Protein AF-A0A4Q3BUY7-F1 (afdb_monomer_lite)

pLDDT: mean 92.3, std 7.48, range [53.28, 98.56]

Structure (mmCIF, N/CA/C/O backbone):
data_AF-A0A4Q3BUY7-F1
#
_entry.id   AF-A0A4Q3BUY7-F1
#
loop_
_atom_site.group_PDB
_atom_site.id
_atom_site.type_symbol
_atom_site.label_atom_id
_atom_site.label_alt_id
_atom_site.label_comp_id
_atom_site.label_asym_id
_atom_site.label_entity_id
_atom_site.label_seq_id
_atom_site.pdbx_PDB_ins_code
_atom_site.Cartn_x
_atom_site.Cartn_y
_atom_site.Cartn_z
_atom_site.occupancy
_atom_site.B_iso_or_equiv
_atom_site.auth_seq_id
_atom_site.auth_comp_id
_atom_site.auth_asym_id
_atom_site.auth_atom_id
_atom_site.pdbx_PDB_model_num
ATOM 1 N N . SER A 1 1 ? 19.516 8.555 3.780 1.00 77.81 1 SER A N 1
ATOM 2 C CA . SER A 1 1 ? 18.186 9.189 3.891 1.00 77.81 1 SER A CA 1
ATOM 3 C C . SER A 1 1 ? 17.549 9.183 2.514 1.00 77.81 1 SER A C 1
ATOM 5 O O . SER A 1 1 ? 18.265 9.469 1.565 1.00 77.81 1 SER A O 1
ATOM 7 N N . VAL A 1 2 ? 16.271 8.815 2.391 1.00 85.50 2 VAL A N 1
ATOM 8 C CA . VAL A 1 2 ? 15.528 8.729 1.110 1.00 85.50 2 VAL A CA 1
ATOM 9 C C . VAL A 1 2 ? 14.647 9.959 0.847 1.00 85.50 2 VAL A C 1
ATOM 11 O O . VAL A 1 2 ? 13.811 9.946 -0.043 1.00 85.50 2 VAL A O 1
ATOM 14 N N . ASN A 1 3 ? 14.845 11.042 1.608 1.00 88.88 3 ASN A N 1
ATOM 15 C CA . ASN A 1 3 ? 14.021 12.261 1.580 1.00 88.88 3 ASN A CA 1
ATOM 16 C C . ASN A 1 3 ? 14.138 13.101 0.284 1.00 88.88 3 ASN A C 1
ATOM 18 O O . ASN A 1 3 ? 13.705 14.244 0.248 1.00 88.88 3 ASN A O 1
ATOM 22 N N . TYR A 1 4 ? 14.791 12.575 -0.752 1.00 89.81 4 TYR A N 1
ATOM 23 C CA . TYR A 1 4 ? 14.883 13.192 -2.078 1.00 89.81 4 TYR A CA 1
ATOM 24 C C . TYR A 1 4 ? 13.929 12.549 -3.094 1.00 89.81 4 TYR A C 1
ATOM 26 O O . TYR A 1 4 ? 13.877 13.015 -4.224 1.00 89.81 4 TYR A O 1
ATOM 34 N N . ILE A 1 5 ? 13.218 11.483 -2.704 1.00 92.25 5 ILE A N 1
ATOM 35 C CA . ILE A 1 5 ? 12.307 10.725 -3.564 1.00 92.25 5 ILE A CA 1
ATOM 36 C C . ILE A 1 5 ? 10.891 11.273 -3.386 1.00 92.25 5 ILE A C 1
ATOM 38 O O . ILE A 1 5 ? 10.318 11.172 -2.301 1.00 92.25 5 ILE A O 1
ATOM 42 N N . ASN A 1 6 ? 10.328 11.830 -4.451 1.00 92.38 6 ASN A N 1
ATOM 43 C CA . ASN A 1 6 ? 9.003 12.449 -4.480 1.00 92.38 6 ASN A CA 1
ATOM 44 C C . ASN A 1 6 ? 7.980 11.620 -5.265 1.00 92.38 6 ASN A C 1
ATOM 46 O O . ASN A 1 6 ? 6.777 11.773 -5.057 1.00 92.38 6 ASN A O 1
ATOM 50 N N . ASP A 1 7 ? 8.440 10.746 -6.163 1.00 90.38 7 ASP A N 1
ATOM 51 C CA . ASP A 1 7 ? 7.578 9.929 -7.016 1.00 90.38 7 ASP A CA 1
ATOM 52 C C . ASP A 1 7 ? 8.126 8.505 -7.192 1.00 90.38 7 ASP A C 1
ATOM 54 O O . ASP A 1 7 ? 9.323 8.249 -7.054 1.00 90.38 7 ASP A O 1
ATOM 58 N N . LEU A 1 8 ? 7.242 7.562 -7.534 1.00 88.56 8 LEU A N 1
ATOM 59 C CA . LEU A 1 8 ? 7.619 6.170 -7.787 1.00 88.56 8 LEU A CA 1
ATOM 60 C C . LEU A 1 8 ? 8.636 6.030 -8.926 1.00 88.56 8 LEU A C 1
ATOM 62 O O . LEU A 1 8 ? 9.449 5.111 -8.8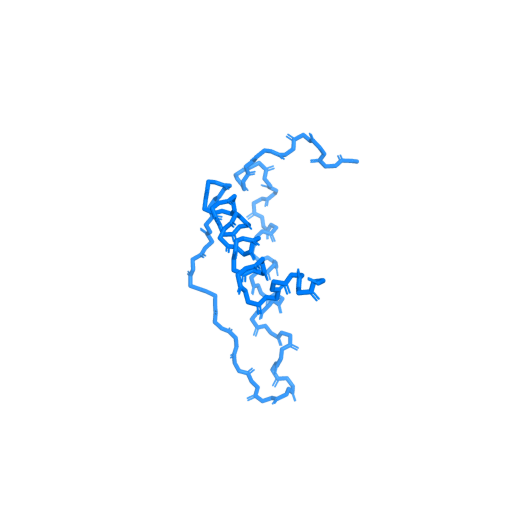95 1.00 88.56 8 LEU A O 1
ATOM 66 N N . ASN A 1 9 ? 8.614 6.929 -9.912 1.00 88.75 9 ASN A N 1
ATOM 67 C CA . ASN A 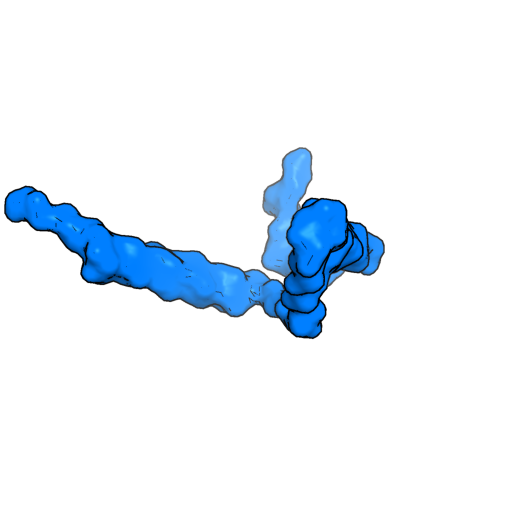1 9 ? 9.550 6.897 -11.038 1.00 88.75 9 ASN A CA 1
ATOM 68 C C . ASN A 1 9 ? 10.991 7.270 -10.650 1.00 88.75 9 ASN A C 1
ATOM 70 O O . ASN A 1 9 ? 11.911 7.026 -11.425 1.00 88.75 9 ASN A O 1
ATOM 74 N N . GLU A 1 10 ? 11.198 7.847 -9.463 1.00 92.62 10 GLU A N 1
ATOM 75 C CA . GLU A 1 10 ? 12.526 8.169 -8.926 1.00 92.62 10 GLU A CA 1
ATOM 76 C C . GLU A 1 10 ? 13.143 6.984 -8.157 1.00 92.62 10 GLU A C 1
ATOM 78 O O . GLU A 1 10 ? 14.301 7.038 -7.736 1.00 92.62 10 GLU A O 1
ATOM 83 N N . LEU A 1 11 ? 12.386 5.894 -7.980 1.00 90.00 11 LEU A N 1
ATOM 84 C CA . LEU A 1 11 ? 12.887 4.657 -7.393 1.00 90.00 11 LEU A CA 1
ATOM 85 C C . LEU A 1 11 ? 13.753 3.883 -8.398 1.00 90.00 11 LEU A C 1
ATOM 87 O O . LEU A 1 11 ? 13.536 3.961 -9.610 1.00 90.00 11 LEU A O 1
ATOM 91 N N . PRO A 1 12 ? 14.698 3.054 -7.917 1.00 91.69 12 PRO A N 1
ATOM 92 C CA . PRO A 1 12 ? 15.421 2.137 -8.784 1.00 91.69 12 PRO A CA 1
ATOM 93 C C . PRO A 1 12 ? 14.452 1.258 -9.597 1.00 91.69 12 PRO A C 1
ATOM 95 O O . PRO A 1 12 ? 13.463 0.764 -9.048 1.00 91.69 12 PRO A O 1
ATOM 98 N N . PRO A 1 13 ? 14.747 0.978 -10.879 1.00 83.75 13 PRO A N 1
ATOM 99 C CA . PRO A 1 13 ? 13.795 0.378 -11.822 1.00 83.75 13 PRO A CA 1
ATOM 100 C C . PRO A 1 13 ? 13.277 -1.010 -11.411 1.00 83.75 13 PRO A C 1
ATOM 102 O O . PRO A 1 13 ? 12.210 -1.436 -11.850 1.00 83.75 13 PRO A O 1
ATOM 105 N N . HIS A 1 14 ? 14.018 -1.737 -10.573 1.00 92.38 14 HIS A N 1
ATOM 106 C CA . HIS A 1 14 ? 13.640 -3.071 -10.098 1.00 92.38 14 HIS A CA 1
ATOM 107 C C . HIS A 1 14 ? 12.980 -3.072 -8.718 1.00 92.38 14 HIS A C 1
ATOM 109 O O . HIS A 1 14 ? 12.363 -4.066 -8.342 1.00 92.38 14 HIS A O 1
ATOM 115 N N . PHE A 1 15 ? 13.028 -1.952 -7.997 1.00 92.06 15 PHE A N 1
ATOM 116 C CA . PHE A 1 15 ? 12.587 -1.879 -6.609 1.00 92.06 15 PHE A CA 1
ATOM 117 C C . PHE A 1 15 ? 11.101 -2.225 -6.454 1.00 92.06 15 PHE A C 1
ATOM 119 O O . PHE A 1 15 ? 10.723 -3.071 -5.646 1.00 92.06 15 PHE A O 1
ATOM 126 N N . MET A 1 16 ? 10.244 -1.652 -7.305 1.00 91.25 16 MET A N 1
ATOM 127 C CA . MET A 1 16 ? 8.810 -1.956 -7.269 1.00 91.25 16 MET A CA 1
ATOM 128 C C . MET A 1 16 ? 8.499 -3.402 -7.666 1.00 91.25 16 MET A C 1
ATOM 130 O O . MET A 1 16 ? 7.547 -3.985 -7.150 1.00 91.25 16 MET A O 1
ATOM 134 N N . LYS A 1 17 ? 9.318 -4.015 -8.528 1.00 92.31 17 LYS A N 1
ATOM 135 C CA . LYS A 1 17 ? 9.168 -5.429 -8.896 1.00 92.31 17 LYS A CA 1
ATOM 136 C C . LYS A 1 17 ? 9.452 -6.341 -7.701 1.00 92.31 17 LYS A C 1
ATOM 138 O O . LYS A 1 17 ? 8.728 -7.314 -7.503 1.00 92.31 17 LYS A O 1
ATOM 143 N N . GLU A 1 18 ? 10.465 -6.017 -6.901 1.00 94.56 18 GLU A N 1
ATOM 144 C CA . GLU A 1 18 ? 10.792 -6.752 -5.674 1.00 94.56 18 GLU A CA 1
ATOM 145 C C . GLU A 1 18 ? 9.676 -6.633 -4.629 1.00 94.56 18 GLU A C 1
ATOM 147 O O . GLU A 1 18 ? 9.242 -7.650 -4.089 1.00 94.56 18 GLU A O 1
ATOM 152 N N . ILE A 1 19 ? 9.135 -5.427 -4.415 1.00 93.88 19 ILE A N 1
ATOM 153 C CA . ILE A 1 19 ? 7.996 -5.206 -3.508 1.00 93.88 19 ILE A CA 1
ATOM 154 C C . ILE A 1 19 ? 6.772 -6.020 -3.944 1.00 93.88 19 ILE A C 1
ATOM 156 O O . ILE A 1 19 ? 6.183 -6.736 -3.132 1.00 93.88 19 ILE A O 1
ATOM 160 N N . VAL A 1 20 ? 6.401 -5.952 -5.228 1.00 93.81 20 VAL A N 1
ATOM 161 C CA . VAL A 1 20 ? 5.265 -6.715 -5.770 1.00 93.81 20 VAL A CA 1
ATOM 162 C C . VAL A 1 20 ? 5.483 -8.217 -5.588 1.00 93.81 20 VAL A C 1
ATOM 164 O O . VAL A 1 20 ? 4.568 -8.926 -5.166 1.00 93.81 20 VAL A O 1
ATOM 167 N N . ARG A 1 21 ? 6.697 -8.713 -5.854 1.00 95.12 21 ARG A N 1
ATOM 168 C CA . ARG A 1 21 ? 7.024 -10.133 -5.690 1.00 95.12 21 ARG A CA 1
ATOM 169 C C . ARG A 1 21 ? 6.904 -10.577 -4.236 1.00 95.12 21 ARG A C 1
ATOM 171 O O . ARG A 1 21 ? 6.263 -11.588 -3.971 1.00 95.12 21 ARG A O 1
ATOM 178 N N . PHE A 1 22 ? 7.468 -9.810 -3.307 1.00 95.75 22 PHE A N 1
ATOM 179 C CA . PHE A 1 22 ? 7.403 -10.108 -1.879 1.00 95.75 22 PHE A CA 1
ATOM 180 C C . PHE A 1 22 ? 5.953 -10.228 -1.395 1.00 95.75 22 PHE A C 1
ATOM 182 O O . PHE A 1 22 ? 5.577 -11.238 -0.802 1.00 95.75 22 PHE A O 1
ATOM 189 N N . PHE A 1 23 ? 5.115 -9.234 -1.699 1.00 96.06 23 PHE A N 1
ATOM 190 C CA . PHE A 1 23 ? 3.724 -9.223 -1.244 1.00 96.06 23 PHE A CA 1
ATOM 191 C C . PHE A 1 23 ? 2.825 -10.233 -1.963 1.00 96.06 23 PHE A C 1
ATOM 193 O O . PHE A 1 23 ? 1.801 -10.615 -1.406 1.00 96.06 23 PHE A O 1
ATOM 200 N N . SER A 1 24 ? 3.198 -10.697 -3.154 1.00 94.69 24 SER A N 1
ATOM 201 C CA . SER A 1 24 ? 2.493 -11.810 -3.804 1.00 94.69 24 SER A CA 1
ATOM 202 C C . SER A 1 24 ? 2.794 -13.141 -3.104 1.00 94.69 24 SER A C 1
ATOM 204 O O . SER A 1 24 ? 1.908 -13.978 -2.943 1.00 94.69 24 SER A O 1
ATOM 206 N N . ASP A 1 25 ? 4.032 -13.318 -2.634 1.00 96.69 25 ASP A N 1
ATOM 207 C CA . ASP A 1 25 ? 4.517 -14.602 -2.130 1.00 96.69 25 ASP A CA 1
ATOM 208 C C . ASP A 1 25 ? 4.361 -14.788 -0.608 1.00 96.69 25 ASP A C 1
ATOM 210 O O . ASP A 1 25 ? 4.28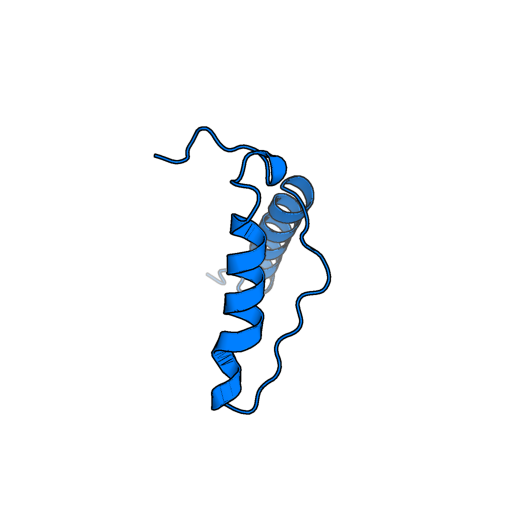5 -15.926 -0.140 1.00 96.69 25 ASP A O 1
ATOM 214 N N . TYR A 1 26 ? 4.310 -13.709 0.188 1.00 96.50 26 TYR A N 1
ATOM 215 C CA . TYR A 1 26 ? 4.495 -13.799 1.652 1.00 96.50 26 TYR A CA 1
ATOM 216 C C . TYR A 1 26 ? 3.467 -14.663 2.402 1.00 96.50 26 TYR A C 1
ATOM 218 O O . TYR A 1 26 ? 3.732 -15.062 3.533 1.00 96.50 26 TYR A O 1
ATOM 226 N N . LYS A 1 27 ? 2.317 -14.978 1.790 1.00 96.06 27 LYS A N 1
ATOM 227 C CA . LYS A 1 27 ? 1.263 -15.824 2.381 1.00 96.06 27 LYS A CA 1
ATOM 228 C C . LYS A 1 27 ? 1.054 -17.168 1.683 1.00 96.06 27 LYS A C 1
ATOM 230 O O . LYS A 1 27 ? 0.112 -17.883 2.024 1.00 96.06 27 LYS A O 1
ATOM 235 N N . ILE A 1 28 ? 1.934 -17.555 0.757 1.00 96.69 28 ILE A N 1
ATOM 236 C CA . ILE A 1 28 ? 1.801 -18.826 0.027 1.00 96.69 28 ILE A CA 1
ATOM 237 C C . ILE A 1 28 ? 1.779 -20.024 0.989 1.00 96.69 28 ILE A C 1
ATOM 239 O O . ILE A 1 28 ? 0.964 -20.929 0.824 1.00 96.69 28 ILE A O 1
ATOM 243 N N . LEU A 1 29 ? 2.615 -20.015 2.034 1.00 96.38 29 LEU A N 1
ATOM 244 C CA . LEU A 1 29 ? 2.666 -21.102 3.023 1.00 96.38 29 LEU A CA 1
ATOM 245 C C . LEU A 1 29 ? 1.425 -21.164 3.930 1.00 96.38 29 LEU A C 1
ATOM 247 O O . LEU A 1 29 ? 1.174 -22.192 4.549 1.00 96.38 29 LEU A O 1
ATOM 251 N N . GLU A 1 30 ? 0.625 -20.097 3.978 1.00 97.25 30 GLU A N 1
ATOM 252 C CA . GLU A 1 30 ? -0.685 -20.089 4.641 1.00 97.25 30 GLU A CA 1
ATOM 253 C C . GLU A 1 30 ? -1.806 -20.617 3.724 1.00 97.25 30 GLU A C 1
ATOM 255 O O . GLU A 1 30 ? -2.976 -20.583 4.106 1.00 97.25 30 GLU A O 1
ATOM 260 N N . GLY A 1 31 ? -1.484 -21.044 2.495 1.00 95.75 31 GLY A N 1
ATOM 261 C CA . GLY A 1 31 ? -2.468 -21.431 1.483 1.00 95.75 31 GLY A CA 1
ATOM 262 C C . GLY A 1 31 ? -3.286 -20.254 0.940 1.00 95.75 31 GLY A C 1
ATOM 263 O O . GLY A 1 31 ? -4.368 -20.463 0.394 1.00 95.75 31 GLY A O 1
ATOM 264 N N . LYS A 1 32 ? -2.805 -19.013 1.105 1.00 96.12 32 LYS A N 1
ATOM 265 C CA . LYS A 1 32 ? -3.488 -17.797 0.642 1.00 96.12 32 LYS A CA 1
ATOM 266 C C . LYS A 1 32 ? -2.794 -17.232 -0.590 1.00 96.12 32 LYS A C 1
ATOM 268 O O . LYS A 1 32 ? -1.569 -17.197 -0.666 1.00 96.12 32 LYS A O 1
ATOM 273 N N . ASN A 1 33 ? -3.598 -16.727 -1.520 1.00 94.56 33 ASN A N 1
ATOM 274 C CA . ASN A 1 33 ? -3.124 -16.024 -2.705 1.00 94.56 33 ASN A CA 1
ATOM 275 C C . ASN A 1 33 ? -3.304 -14.512 -2.526 1.00 94.56 33 ASN A C 1
ATOM 277 O O . ASN A 1 33 ? -4.377 -14.068 -2.115 1.00 94.56 33 ASN A O 1
ATOM 281 N N . VAL A 1 34 ? -2.272 -13.731 -2.843 1.00 96.00 34 VAL A N 1
ATOM 282 C CA . VAL A 1 34 ? -2.312 -12.265 -2.788 1.00 96.00 34 VAL A CA 1
ATOM 283 C C . VAL A 1 34 ? -2.088 -11.719 -4.192 1.00 96.00 34 VAL A C 1
ATOM 285 O O . VAL A 1 34 ? -1.083 -12.021 -4.827 1.00 96.00 34 VAL A O 1
ATOM 288 N N . THR A 1 35 ? -3.033 -10.917 -4.679 1.00 94.06 35 THR A N 1
ATOM 289 C CA . THR A 1 35 ? -2.983 -10.291 -6.004 1.00 94.06 35 THR A CA 1
ATOM 290 C C . THR A 1 35 ? -2.749 -8.793 -5.881 1.00 94.06 35 THR A C 1
ATOM 292 O O . THR A 1 35 ? -3.383 -8.126 -5.065 1.00 94.06 35 THR A O 1
ATOM 295 N N . ILE A 1 36 ? -1.859 -8.260 -6.715 1.00 91.38 36 ILE A N 1
ATOM 296 C CA . ILE A 1 36 ? -1.558 -6.828 -6.794 1.00 91.38 36 ILE A CA 1
ATOM 297 C C . ILE A 1 36 ? -1.913 -6.373 -8.206 1.00 91.38 36 ILE A C 1
ATOM 299 O O . ILE A 1 36 ? -1.261 -6.782 -9.162 1.00 91.38 36 ILE A O 1
ATOM 303 N N . GLU A 1 37 ? -2.969 -5.571 -8.333 1.00 87.12 37 GLU A N 1
ATOM 304 C CA . GLU A 1 37 ? -3.506 -5.159 -9.636 1.00 87.12 37 GLU A CA 1
ATOM 305 C C . GLU A 1 37 ? -2.708 -3.998 -10.239 1.00 87.12 37 GLU A C 1
ATOM 307 O O . GLU A 1 37 ? -2.084 -4.139 -11.290 1.00 87.12 37 GLU A O 1
ATOM 312 N N . HIS A 1 38 ? -2.692 -2.850 -9.556 1.00 87.56 38 HIS A N 1
ATOM 313 C CA . HIS A 1 38 ? -2.071 -1.631 -10.062 1.00 87.56 38 HIS A CA 1
ATOM 314 C C . HIS A 1 38 ? -1.309 -0.887 -8.971 1.00 87.56 38 HIS A C 1
ATOM 316 O O . HIS A 1 38 ? -1.818 -0.646 -7.877 1.00 87.56 38 HIS A O 1
ATOM 322 N N . LEU A 1 39 ? -0.084 -0.480 -9.304 1.00 88.81 39 LEU A N 1
ATOM 323 C CA . LEU A 1 39 ? 0.678 0.470 -8.505 1.00 88.81 39 LEU A CA 1
ATOM 324 C C . LEU A 1 39 ? 0.183 1.877 -8.832 1.00 88.81 39 LEU A C 1
ATOM 326 O O . LEU A 1 39 ? 0.179 2.289 -9.992 1.00 88.81 39 LEU A O 1
ATOM 330 N N . LEU A 1 40 ? -0.245 2.601 -7.804 1.00 91.62 40 LEU A N 1
ATOM 331 C CA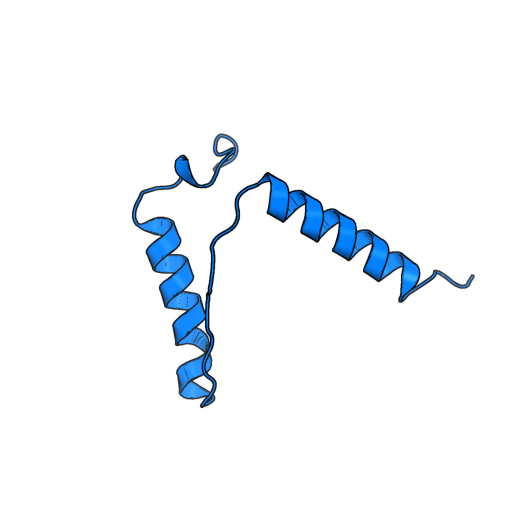 . LEU A 1 40 ? -0.791 3.946 -7.935 1.00 91.62 40 LEU A CA 1
ATOM 332 C C . LEU A 1 40 ? 0.208 4.962 -7.376 1.00 91.62 40 LEU A C 1
ATOM 334 O O . LEU A 1 40 ? 0.889 4.697 -6.388 1.00 91.62 40 LEU A O 1
ATOM 338 N N . GLY A 1 41 ? 0.307 6.118 -8.032 1.00 92.25 41 GLY A N 1
ATOM 339 C CA . GLY A 1 41 ? 1.260 7.168 -7.670 1.00 92.25 41 GLY A CA 1
ATOM 340 C C . GLY A 1 41 ? 0.854 7.994 -6.445 1.00 92.25 41 GLY A C 1
ATOM 341 O O . GLY A 1 41 ? -0.225 7.824 -5.868 1.00 92.25 41 GLY A O 1
ATOM 342 N N . VAL A 1 42 ? 1.709 8.962 -6.102 1.00 94.25 42 VAL A N 1
ATOM 343 C CA . VAL A 1 42 ? 1.620 9.799 -4.889 1.00 94.25 42 VAL A CA 1
ATOM 344 C C . VAL A 1 42 ? 0.251 10.454 -4.677 1.00 94.25 42 VAL A C 1
ATOM 346 O O . VAL A 1 42 ? -0.274 10.453 -3.565 1.00 94.25 42 VAL A O 1
ATOM 349 N N . ARG A 1 43 ? -0.394 10.935 -5.748 1.00 95.06 43 ARG A N 1
ATOM 350 C CA . ARG A 1 43 ? -1.720 11.571 -5.668 1.00 95.06 43 ARG A CA 1
ATOM 351 C C . ARG A 1 43 ? -2.779 10.631 -5.090 1.00 95.06 43 ARG A C 1
ATOM 353 O O . ARG A 1 43 ? -3.612 11.059 -4.298 1.00 95.06 43 ARG A O 1
ATOM 360 N N . TYR A 1 44 ? -2.769 9.365 -5.505 1.00 96.06 44 TYR A N 1
ATOM 361 C CA . TYR A 1 44 ? -3.723 8.384 -4.996 1.00 96.06 44 TYR A CA 1
ATOM 362 C C . TYR A 1 44 ? -3.363 7.959 -3.572 1.00 96.06 44 TYR A C 1
ATOM 364 O O . TYR A 1 44 ? -4.252 7.812 -2.741 1.00 96.06 44 TYR A O 1
ATOM 372 N N . ALA A 1 45 ? -2.067 7.829 -3.272 1.00 95.44 45 ALA A N 1
ATOM 373 C CA . ALA A 1 45 ? -1.603 7.524 -1.923 1.00 95.44 45 ALA A CA 1
ATOM 374 C C . ALA A 1 45 ? -2.081 8.574 -0.903 1.00 95.44 45 ALA A C 1
ATOM 376 O O . ALA A 1 45 ? -2.652 8.204 0.120 1.00 95.44 45 ALA A O 1
ATOM 377 N N . HIS A 1 46 ? -1.933 9.870 -1.205 1.00 96.94 46 HIS A N 1
ATOM 378 C CA . HIS A 1 46 ? -2.427 10.949 -0.338 1.00 96.94 46 HIS A CA 1
ATOM 379 C C . HIS A 1 46 ? -3.941 10.876 -0.131 1.00 96.94 46 HIS A C 1
ATOM 38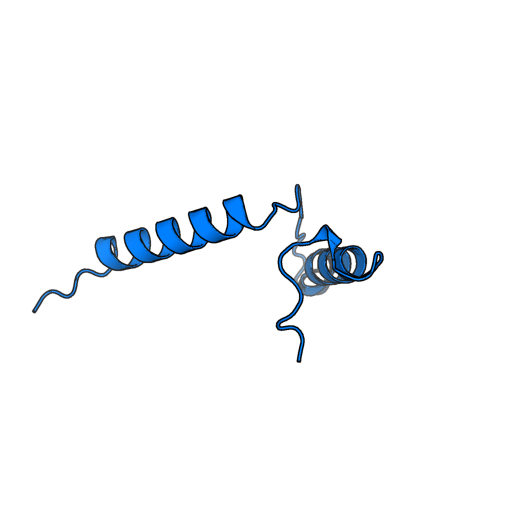1 O O . HIS A 1 46 ? -4.403 10.941 1.005 1.00 96.94 46 HIS A O 1
ATOM 387 N N . LYS A 1 47 ? -4.702 10.648 -1.210 1.00 98.25 47 LYS A N 1
ATOM 388 C CA . LYS A 1 47 ? -6.156 10.477 -1.133 1.00 98.25 47 LYS A CA 1
ATOM 389 C C . LYS A 1 47 ? -6.547 9.340 -0.178 1.00 98.25 47 LYS A C 1
ATOM 391 O O . LYS A 1 47 ? -7.393 9.540 0.683 1.00 98.25 47 LYS A O 1
ATOM 396 N N . VAL A 1 48 ? -5.918 8.167 -0.295 1.00 97.81 48 VAL A N 1
ATOM 397 C CA . VAL A 1 48 ? -6.216 7.012 0.576 1.00 97.81 48 VAL A CA 1
ATOM 398 C C . VAL A 1 48 ? -5.873 7.305 2.038 1.00 97.81 48 VAL A C 1
ATOM 400 O O . VAL A 1 48 ? -6.604 6.876 2.930 1.00 97.81 48 VAL A O 1
ATOM 403 N N . ILE A 1 49 ? -4.784 8.035 2.302 1.00 98.25 49 ILE A N 1
ATOM 404 C CA . ILE A 1 49 ? -4.413 8.449 3.664 1.00 98.25 49 ILE A CA 1
ATOM 405 C C . ILE A 1 49 ? -5.494 9.362 4.253 1.00 98.25 49 ILE A C 1
ATOM 407 O O . ILE A 1 49 ? -5.961 9.103 5.359 1.00 98.25 49 ILE A O 1
ATOM 411 N N . GLU A 1 50 ? -5.923 10.388 3.516 1.00 98.56 50 GLU A N 1
ATOM 412 C CA . GLU A 1 50 ? -6.992 11.300 3.944 1.00 98.56 50 GLU A CA 1
ATOM 413 C C . GLU A 1 50 ? -8.306 10.551 4.202 1.00 98.56 50 GLU A C 1
ATOM 415 O O . GLU A 1 50 ? -8.902 10.697 5.269 1.00 98.56 50 GLU A O 1
ATOM 420 N N . GLU A 1 51 ? -8.718 9.680 3.276 1.00 98.44 51 GLU A N 1
ATOM 421 C CA . GLU A 1 51 ? -9.912 8.842 3.429 1.00 98.44 51 GLU A CA 1
ATOM 422 C C . GLU A 1 51 ? -9.816 7.928 4.658 1.00 98.44 51 GLU A C 1
ATOM 424 O O . GLU A 1 51 ? -10.789 7.779 5.395 1.00 98.44 51 GLU A O 1
ATOM 429 N N . SER A 1 52 ? -8.639 7.356 4.927 1.00 98.31 52 SER A N 1
ATOM 430 C CA . SER A 1 52 ? -8.412 6.497 6.096 1.00 98.31 52 SER A CA 1
ATOM 431 C C . SER A 1 52 ? -8.495 7.278 7.410 1.00 98.31 52 SER A C 1
ATOM 433 O O . SER A 1 52 ? -9.025 6.764 8.396 1.00 98.31 52 SER A O 1
ATOM 435 N N . LEU A 1 53 ? -8.000 8.521 7.434 1.00 97.81 53 LEU A N 1
ATOM 436 C CA . LEU A 1 53 ? -8.093 9.402 8.601 1.00 97.81 53 LEU A CA 1
ATOM 437 C C . LEU A 1 53 ? -9.549 9.767 8.906 1.00 97.81 53 LEU A C 1
ATOM 439 O O . LEU A 1 53 ? -9.972 9.681 10.059 1.00 97.81 53 LEU A O 1
ATOM 443 N N . GLU A 1 54 ? -10.323 10.144 7.889 1.00 97.81 54 GLU A N 1
ATOM 444 C CA . GLU A 1 54 ? -11.745 10.458 8.056 1.00 97.81 54 GLU A CA 1
ATOM 445 C C . GLU A 1 54 ? -12.560 9.217 8.437 1.00 97.81 54 GLU A C 1
ATOM 447 O O . GLU A 1 54 ? -13.394 9.273 9.347 1.00 97.81 54 GLU A O 1
ATOM 452 N N . LEU A 1 55 ? -12.270 8.061 7.831 1.00 97.81 55 LEU A N 1
ATOM 453 C CA . LEU A 1 55 ? -12.884 6.792 8.213 1.00 97.81 55 LEU A CA 1
ATOM 454 C C . LEU A 1 55 ? -12.615 6.463 9.684 1.00 97.81 55 LEU A C 1
ATOM 456 O O . LEU A 1 55 ? -13.532 6.074 10.404 1.00 97.81 55 LEU A O 1
ATOM 460 N N . TYR A 1 56 ? -11.382 6.650 10.158 1.00 97.19 56 TYR A N 1
ATOM 461 C CA . TYR A 1 56 ? -11.041 6.396 11.555 1.00 97.19 56 TYR A CA 1
ATOM 462 C C . TYR A 1 56 ? -11.820 7.313 12.506 1.00 97.19 56 TYR A C 1
ATOM 464 O O . TYR A 1 56 ? -12.446 6.821 13.443 1.00 97.19 56 TYR A O 1
ATOM 472 N N . LYS A 1 57 ? -11.842 8.628 12.244 1.00 96.12 57 LYS A N 1
ATOM 473 C CA . LYS A 1 57 ? -12.576 9.612 13.064 1.00 96.12 57 LYS A CA 1
ATOM 474 C C . LYS A 1 57 ? -14.072 9.310 13.139 1.00 96.12 57 LYS A C 1
ATOM 476 O O . LYS A 1 57 ? -14.676 9.463 14.195 1.00 96.12 57 LYS A O 1
ATOM 481 N N . THR A 1 58 ? -14.667 8.911 12.015 1.00 96.06 58 THR A N 1
ATOM 482 C CA . THR A 1 58 ? -16.105 8.617 11.921 1.00 96.06 58 THR A CA 1
ATOM 483 C C . THR A 1 58 ? -16.470 7.262 12.522 1.00 96.06 58 THR A C 1
ATOM 485 O O . THR A 1 58 ? -17.543 7.129 13.102 1.00 96.06 58 THR A O 1
ATOM 488 N N . THR A 1 59 ? -15.582 6.268 12.421 1.00 96.94 59 THR A N 1
ATOM 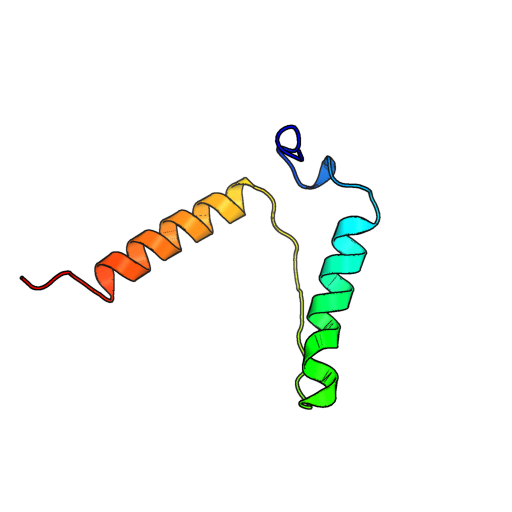489 C CA . THR A 1 59 ? -15.800 4.918 12.970 1.00 96.94 59 THR A CA 1
ATOM 490 C C . THR A 1 59 ? -15.560 4.869 14.478 1.00 96.94 59 THR A C 1
ATOM 492 O O . THR A 1 59 ? -16.276 4.170 15.193 1.00 96.94 59 THR A O 1
ATOM 495 N N . PHE A 1 60 ? -14.577 5.625 14.972 1.00 95.25 60 PHE A N 1
ATOM 496 C CA . PHE A 1 60 ? -14.204 5.698 16.385 1.00 95.25 60 PHE A CA 1
ATOM 497 C C . PHE A 1 60 ? -14.303 7.143 16.894 1.00 95.25 60 PHE A C 1
ATOM 499 O O . PHE A 1 60 ? -13.283 7.743 17.247 1.00 95.25 60 PHE A O 1
ATOM 506 N N . PRO A 1 61 ? -15.511 7.739 16.916 1.00 88.75 61 PRO A N 1
ATOM 507 C CA . PRO A 1 61 ? -15.681 9.072 17.462 1.00 88.75 61 PRO A CA 1
ATOM 508 C C . PRO A 1 61 ? -15.276 9.043 18.936 1.00 88.75 61 PRO A C 1
ATOM 510 O O . PRO A 1 61 ? -15.676 8.149 19.687 1.00 88.75 61 PRO A O 1
ATOM 513 N N . ASN A 1 62 ? -14.467 10.018 19.351 1.00 79.19 62 ASN A N 1
ATOM 514 C CA . ASN A 1 62 ? -14.179 10.233 20.764 1.00 79.19 62 ASN A CA 1
ATOM 515 C C . ASN A 1 62 ? -15.477 10.674 21.448 1.00 79.19 62 ASN A C 1
ATOM 517 O O . ASN A 1 62 ? -15.756 11.865 21.560 1.00 79.19 62 ASN A O 1
ATOM 521 N N . ASN A 1 63 ? -16.274 9.703 21.886 1.00 64.56 63 ASN A N 1
ATOM 522 C CA . ASN A 1 63 ? -17.361 9.922 22.823 1.00 64.56 63 ASN A CA 1
ATOM 523 C C . ASN A 1 63 ? -16.722 10.179 24.191 1.00 64.56 63 ASN A C 1
ATOM 525 O O . ASN A 1 63 ? -16.491 9.245 24.961 1.00 64.56 63 ASN A O 1
ATOM 529 N N . GLN A 1 64 ? -16.368 11.439 24.442 1.00 53.28 64 GLN A N 1
ATOM 530 C CA . GLN A 1 64 ? -16.309 11.961 25.804 1.00 53.28 64 GLN A CA 1
ATOM 531 C C . GLN A 1 64 ? -17.702 12.417 26.224 1.00 53.28 64 GLN A C 1
ATOM 533 O O . GLN A 1 64 ? -18.386 13.043 25.383 1.00 53.28 64 GLN A O 1
#

Radius of gyration: 16.47 Å; chains: 1; bounding box: 36×35×38 Å

Sequence (64 aa):
SVNYINDLNELPPHFMKEIVRFFSDYKILEGKNVTIEHLLGVRYAHKVIEESLELYKTTFPNNQ

Secondary structure (DSSP, 8-state):
--TT--SGGGS-TTHHHHHHHHHHHTTGGGT----------HHHHHHHHHHHHHHHHHHS----

Foldseek 3Di:
DCVVDQKPVPDDPCPVVVVQVCQQCVCVVVVDGDDDDDDDMPVVVVVVVVVVVVVCCVVDPPPD